Protein AF-A0A6V7JY56-F1 (afdb_monomer_lite)

Foldseek 3Di:
DAFFDDDPDDCPPVQWDADGRPRDIDGPDDDDPVPDDD

Structure (mmCIF, N/CA/C/O backbone):
data_AF-A0A6V7JY56-F1
#
_entry.id   AF-A0A6V7JY56-F1
#
loop_
_atom_site.group_PDB
_atom_site.id
_atom_site.type_symbol
_atom_site.label_atom_id
_atom_site.label_alt_id
_atom_site.label_comp_id
_atom_site.label_asym_id
_atom_site.label_entity_id
_atom_site.label_seq_id
_atom_site.pdbx_PDB_ins_code
_atom_site.Cartn_x
_atom_site.Cartn_y
_atom_site.Cartn_z
_atom_site.occupancy
_atom_site.B_iso_or_equiv
_atom_site.auth_seq_id
_atom_site.auth_comp_id
_atom_site.auth_asym_id
_atom_site.auth_atom_id
_atom_site.pdbx_PDB_model_num
ATOM 1 N N . SER A 1 1 ? -19.525 2.116 14.814 1.00 79.31 1 SER A N 1
ATOM 2 C CA . SER A 1 1 ? -18.814 2.708 13.658 1.00 79.31 1 SER A CA 1
ATOM 3 C C . SER A 1 1 ? -17.851 1.685 13.075 1.00 79.31 1 SER A C 1
ATOM 5 O O . SER A 1 1 ? -17.289 0.930 13.856 1.00 79.31 1 SER A O 1
ATOM 7 N N . ARG A 1 2 ? -17.677 1.606 11.746 1.00 86.50 2 ARG A N 1
ATOM 8 C CA . ARG A 1 2 ? -16.748 0.653 11.098 1.00 86.50 2 ARG A CA 1
ATOM 9 C C . ARG A 1 2 ? -15.519 1.395 10.569 1.00 86.50 2 ARG A C 1
ATOM 11 O O . ARG A 1 2 ? -15.684 2.394 9.874 1.00 86.50 2 ARG A O 1
ATOM 18 N N . ILE A 1 3 ? -14.323 0.908 10.898 1.00 95.69 3 ILE A N 1
ATOM 19 C CA . ILE A 1 3 ? -13.048 1.474 10.432 1.00 95.69 3 ILE A CA 1
ATOM 20 C C . ILE A 1 3 ? -12.837 1.142 8.952 1.00 95.69 3 ILE A C 1
ATOM 22 O O . ILE A 1 3 ? -13.252 0.076 8.487 1.00 95.69 3 ILE A O 1
ATOM 26 N N . ARG A 1 4 ? -12.214 2.069 8.216 1.00 97.12 4 ARG A N 1
ATOM 27 C CA . ARG A 1 4 ? -11.746 1.852 6.847 1.00 97.12 4 ARG A CA 1
ATOM 28 C C . ARG A 1 4 ? -10.267 2.189 6.723 1.00 97.12 4 ARG A C 1
ATOM 30 O O . ARG A 1 4 ? -9.829 3.196 7.266 1.00 97.12 4 ARG A O 1
ATOM 37 N N . TYR A 1 5 ? -9.542 1.343 6.001 1.00 98.06 5 TYR A N 1
ATOM 38 C CA . TYR A 1 5 ? -8.111 1.483 5.743 1.00 98.06 5 TYR A CA 1
ATOM 39 C C . TYR A 1 5 ? -7.858 1.897 4.293 1.00 98.06 5 TYR A C 1
ATOM 41 O O . TYR A 1 5 ? -8.523 1.400 3.382 1.00 98.06 5 TYR A O 1
ATOM 49 N N . GLU A 1 6 ? -6.873 2.767 4.097 1.00 98.19 6 GLU A N 1
ATOM 50 C CA . GLU A 1 6 ? -6.444 3.289 2.801 1.00 98.19 6 GLU A CA 1
ATOM 51 C C . GLU A 1 6 ? -4.926 3.516 2.817 1.00 98.19 6 GLU A C 1
ATOM 53 O O . GLU A 1 6 ? -4.360 3.848 3.860 1.00 98.19 6 GLU A O 1
ATOM 58 N N . ILE A 1 7 ? -4.266 3.328 1.670 1.00 97.88 7 ILE A N 1
ATOM 59 C CA . ILE A 1 7 ? -2.854 3.685 1.500 1.00 97.88 7 ILE A CA 1
ATOM 60 C C . ILE A 1 7 ? -2.800 5.107 0.945 1.00 97.88 7 ILE A C 1
ATOM 62 O O . ILE A 1 7 ? -3.155 5.333 -0.207 1.00 97.88 7 ILE A O 1
ATOM 66 N N . THR A 1 8 ? -2.359 6.060 1.762 1.00 97.81 8 THR A N 1
ATOM 67 C CA . THR A 1 8 ? -2.409 7.491 1.424 1.00 97.81 8 THR A CA 1
ATOM 68 C C . THR A 1 8 ? -1.162 7.998 0.698 1.00 97.81 8 THR A C 1
ATOM 70 O O . THR A 1 8 ? -1.222 9.016 0.014 1.00 97.81 8 THR A O 1
ATOM 73 N N . SER A 1 9 ? -0.021 7.313 0.823 1.00 97.12 9 SER A N 1
ATOM 74 C CA . SER A 1 9 ? 1.233 7.681 0.154 1.00 97.12 9 SER A CA 1
ATOM 75 C C . SER A 1 9 ? 2.192 6.486 0.043 1.00 97.12 9 SER A C 1
ATOM 77 O O . SER A 1 9 ? 1.914 5.398 0.544 1.00 97.12 9 SER A O 1
ATOM 79 N N . GLY A 1 10 ? 3.310 6.653 -0.675 1.00 94.56 10 GLY A N 1
ATOM 80 C CA . GLY A 1 10 ? 4.380 5.645 -0.775 1.00 94.56 10 GLY A CA 1
ATOM 81 C C . GLY A 1 10 ? 4.085 4.430 -1.668 1.00 94.56 10 GLY A C 1
ATOM 82 O O . GLY A 1 10 ? 5.000 3.670 -1.985 1.00 94.56 10 GLY A O 1
ATOM 83 N N . ASN A 1 11 ? 2.847 4.262 -2.143 1.00 94.94 11 ASN A N 1
ATOM 84 C CA . ASN A 1 11 ? 2.443 3.175 -3.039 1.00 94.94 11 ASN A CA 1
ATOM 85 C C . ASN A 1 11 ? 2.827 3.439 -4.503 1.00 94.94 11 ASN A C 1
ATOM 87 O O . ASN A 1 11 ? 1.976 3.571 -5.385 1.00 94.94 11 ASN A O 1
ATOM 91 N N . LEU A 1 12 ? 4.130 3.568 -4.754 1.00 91.19 12 LEU A N 1
ATOM 92 C CA . LEU A 1 12 ? 4.658 3.838 -6.087 1.00 91.19 12 LEU A CA 1
ATOM 93 C C . LEU A 1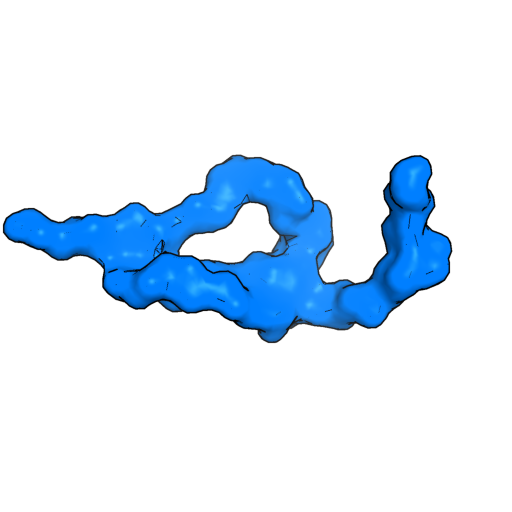 12 ? 4.180 2.771 -7.082 1.00 91.19 12 LEU A C 1
ATOM 95 O O . LEU A 1 12 ? 4.370 1.576 -6.847 1.00 91.19 12 LEU A O 1
ATOM 99 N N . GLY A 1 13 ? 3.571 3.221 -8.180 1.00 91.19 13 GLY A N 1
ATOM 100 C CA . GLY A 1 13 ? 3.061 2.353 -9.243 1.00 91.19 13 GLY A CA 1
ATOM 101 C C . GLY A 1 13 ? 1.863 1.485 -8.848 1.00 91.19 13 GLY A C 1
ATOM 102 O O . GLY A 1 13 ? 1.528 0.573 -9.593 1.00 91.19 13 GLY A O 1
ATOM 103 N N . GLY A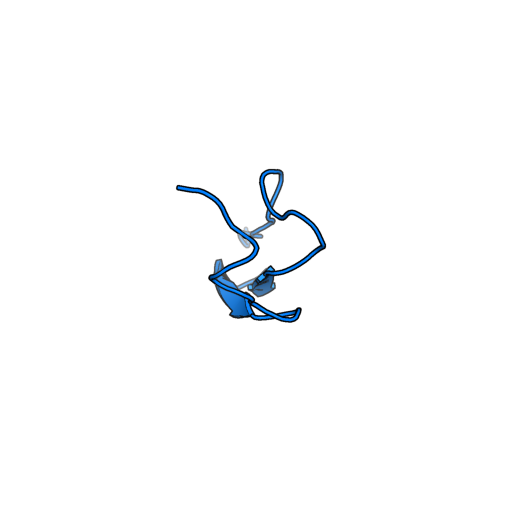 1 14 ? 1.233 1.721 -7.690 1.00 94.69 14 GLY A N 1
ATOM 104 C CA . GLY A 1 14 ? 0.117 0.887 -7.232 1.00 94.69 14 GLY A CA 1
ATOM 105 C C . GLY A 1 14 ? 0.533 -0.542 -6.868 1.00 94.69 14 GLY A C 1
ATOM 106 O O . GLY A 1 14 ? -0.277 -1.459 -6.964 1.00 94.69 14 GLY A O 1
ATOM 107 N N . ALA A 1 15 ? 1.795 -0.741 -6.475 1.00 96.25 15 ALA A N 1
ATOM 108 C CA . ALA A 1 15 ? 2.373 -2.057 -6.206 1.00 96.25 15 ALA A CA 1
ATOM 109 C C . ALA A 1 15 ? 1.614 -2.858 -5.130 1.00 96.25 15 ALA A C 1
ATOM 111 O O . ALA A 1 15 ? 1.562 -4.089 -5.192 1.00 96.25 15 ALA A O 1
ATOM 112 N N . PHE A 1 16 ? 0.998 -2.170 -4.168 1.00 97.94 16 PHE A N 1
ATOM 113 C CA . PHE A 1 16 ? 0.223 -2.771 -3.087 1.00 97.94 16 PHE A CA 1
ATOM 114 C C . PHE A 1 16 ? -1.226 -2.280 -3.082 1.00 97.94 16 PHE A C 1
ATOM 116 O O . PHE A 1 16 ? -1.528 -1.161 -3.491 1.00 97.94 16 PHE A O 1
ATOM 123 N N . ALA A 1 17 ? -2.124 -3.094 -2.539 1.00 98.25 17 ALA A N 1
ATOM 124 C CA . ALA A 1 17 ? -3.488 -2.700 -2.211 1.00 98.25 17 ALA A CA 1
ATOM 125 C C . ALA A 1 17 ? -3.845 -3.134 -0.786 1.00 98.25 17 ALA A C 1
ATOM 127 O O . ALA A 1 17 ? -3.218 -4.027 -0.216 1.00 98.25 17 ALA A O 1
ATOM 128 N N . VAL A 1 18 ? -4.865 -2.497 -0.204 1.00 98.38 18 VAL A N 1
ATOM 129 C CA . VAL A 1 18 ? -5.358 -2.798 1.145 1.00 98.38 18 VAL A CA 1
ATOM 130 C C . VAL A 1 18 ? -6.822 -3.222 1.102 1.00 98.38 18 VAL A C 1
ATOM 132 O O . VAL A 1 18 ? -7.655 -2.589 0.451 1.00 98.38 18 VAL A O 1
ATOM 135 N N . LYS A 1 19 ? -7.171 -4.298 1.814 1.00 98.25 19 LYS A N 1
ATOM 136 C CA . LYS A 1 19 ? -8.577 -4.629 2.071 1.00 98.25 19 LYS A CA 1
ATOM 137 C C . LYS A 1 19 ? -9.152 -3.602 3.041 1.00 98.25 19 LYS A C 1
ATOM 139 O O . LYS A 1 19 ? -8.848 -3.634 4.231 1.00 98.25 19 LYS A O 1
ATOM 144 N N . ASN A 1 20 ? -10.020 -2.726 2.542 1.00 96.88 20 ASN A N 1
ATOM 145 C CA . ASN A 1 20 ? -10.517 -1.573 3.296 1.00 96.88 20 ASN A CA 1
ATOM 146 C C . ASN A 1 20 ? -11.196 -1.918 4.634 1.00 96.88 20 ASN A C 1
ATOM 148 O O . ASN A 1 20 ? -11.201 -1.071 5.516 1.00 96.88 20 ASN A O 1
ATOM 152 N N . MET A 1 21 ? -11.748 -3.124 4.816 1.00 97.19 21 MET A N 1
ATOM 153 C CA . MET A 1 21 ? -12.395 -3.527 6.073 1.00 97.19 21 MET A CA 1
ATOM 154 C C . MET A 1 21 ? -11.453 -4.193 7.077 1.00 97.19 21 MET A C 1
A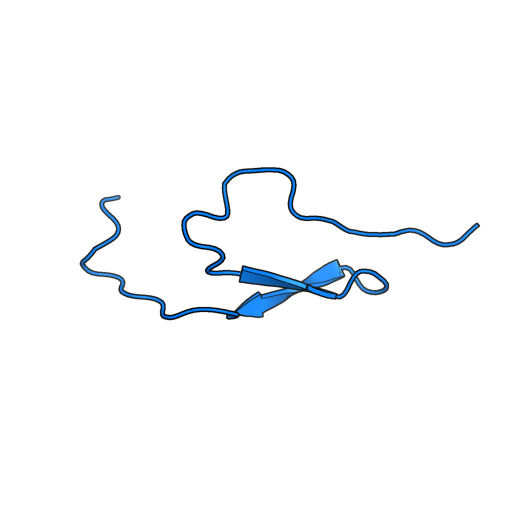TOM 156 O O . MET A 1 21 ? -11.720 -4.130 8.272 1.00 97.19 21 MET A O 1
ATOM 160 N N . THR A 1 22 ? -10.401 -4.872 6.614 1.00 97.19 22 THR A N 1
ATOM 161 C CA . THR A 1 22 ? -9.531 -5.688 7.483 1.00 97.19 22 THR A CA 1
ATOM 162 C C . THR A 1 22 ? -8.131 -5.112 7.641 1.00 97.19 22 THR A C 1
ATOM 164 O O . THR A 1 22 ? -7.393 -5.558 8.510 1.00 97.19 22 THR A O 1
ATOM 167 N N . GLY A 1 23 ? -7.737 -4.171 6.781 1.00 97.38 23 GLY A N 1
ATOM 168 C CA . GLY A 1 23 ? -6.392 -3.601 6.763 1.00 97.38 23 GLY A CA 1
ATOM 169 C C . GLY A 1 23 ? -5.333 -4.531 6.170 1.00 97.38 23 GLY A C 1
ATOM 170 O O . GLY A 1 23 ? -4.166 -4.162 6.118 1.00 97.38 23 GLY A O 1
ATOM 171 N N . ALA A 1 24 ? -5.713 -5.722 5.694 1.00 98.50 24 ALA A N 1
ATOM 172 C CA . ALA A 1 24 ? -4.769 -6.656 5.092 1.00 98.50 24 ALA A CA 1
ATOM 173 C C . ALA A 1 24 ? -4.185 -6.064 3.799 1.00 98.50 24 ALA A C 1
ATOM 175 O O . ALA A 1 24 ? -4.935 -5.766 2.864 1.00 98.50 24 ALA A O 1
ATOM 176 N N . ILE A 1 25 ? -2.861 -5.915 3.761 1.00 98.25 25 ILE A N 1
ATOM 177 C CA . ILE A 1 25 ? -2.109 -5.456 2.592 1.00 98.25 25 ILE A CA 1
ATOM 178 C C . ILE A 1 25 ? -1.733 -6.665 1.737 1.00 98.25 25 ILE A C 1
ATOM 180 O O . ILE A 1 25 ? -1.361 -7.714 2.261 1.00 98.25 25 ILE A O 1
ATOM 184 N N . TYR A 1 26 ? -1.835 -6.520 0.421 1.00 98.25 26 TYR A N 1
ATOM 185 C CA . TYR A 1 26 ? -1.457 -7.546 -0.545 1.00 98.25 26 TYR A CA 1
ATOM 186 C C . TYR A 1 26 ? -0.829 -6.921 -1.791 1.00 98.25 26 TYR A C 1
ATOM 188 O O . TYR A 1 26 ? -0.965 -5.722 -2.044 1.00 98.25 26 TYR A O 1
ATOM 196 N N . VAL A 1 27 ? -0.118 -7.746 -2.557 1.00 97.56 27 VAL A N 1
ATOM 197 C CA . VAL A 1 27 ? 0.529 -7.341 -3.807 1.00 97.56 27 VAL 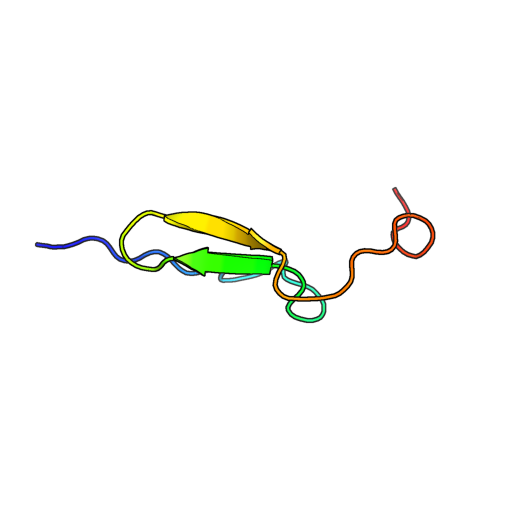A CA 1
ATOM 198 C C . VAL A 1 27 ? -0.534 -7.165 -4.890 1.00 97.56 27 VAL A C 1
ATOM 200 O O . VAL A 1 27 ? -1.316 -8.082 -5.140 1.00 97.56 27 VAL A O 1
ATOM 203 N N . ALA A 1 28 ? -0.569 -5.987 -5.507 1.00 97.50 28 ALA A N 1
ATOM 204 C CA . ALA A 1 28 ? -1.517 -5.628 -6.564 1.00 97.50 28 ALA A CA 1
ATOM 205 C C . ALA A 1 28 ? -0.837 -5.368 -7.919 1.00 97.50 28 ALA A C 1
ATOM 207 O O . ALA A 1 28 ? -1.509 -5.371 -8.947 1.00 97.50 28 ALA A O 1
ATOM 208 N N . GLY A 1 29 ? 0.486 -5.179 -7.924 1.00 92.88 29 GLY A N 1
ATOM 209 C CA . GLY A 1 29 ? 1.304 -5.006 -9.123 1.00 92.88 29 GLY A 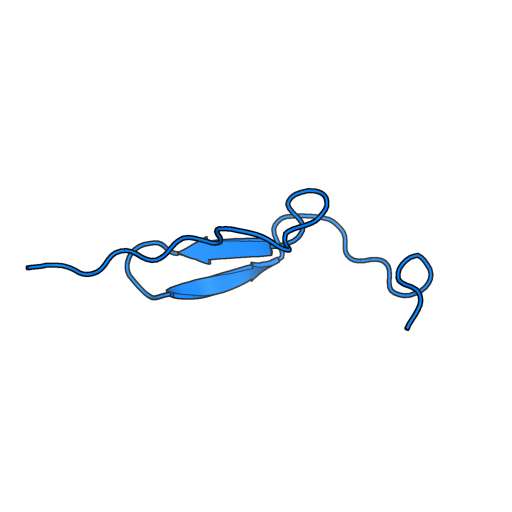CA 1
ATOM 210 C C . GLY A 1 29 ? 2.607 -5.801 -9.051 1.00 92.88 29 GLY A C 1
ATOM 211 O O . GLY A 1 29 ? 2.926 -6.401 -8.027 1.00 92.88 29 GLY A O 1
ATOM 212 N N . ALA A 1 30 ? 3.368 -5.814 -10.147 1.00 91.06 30 ALA A N 1
ATOM 213 C CA . ALA A 1 30 ? 4.653 -6.505 -10.195 1.00 91.06 30 ALA A CA 1
ATOM 214 C C . ALA A 1 30 ? 5.647 -5.909 -9.185 1.00 91.06 30 ALA A C 1
ATOM 216 O O . ALA A 1 30 ? 5.762 -4.688 -9.051 1.00 91.06 30 ALA A O 1
ATOM 217 N N . LEU A 1 31 ? 6.374 -6.787 -8.495 1.00 92.50 31 LEU A N 1
ATOM 218 C CA . LEU A 1 31 ? 7.462 -6.421 -7.597 1.00 92.50 31 LEU A CA 1
ATOM 219 C C . LEU A 1 31 ? 8.773 -6.876 -8.224 1.00 92.50 31 LEU A C 1
ATOM 221 O O . LEU A 1 31 ? 8.959 -8.059 -8.489 1.00 92.50 31 LEU A O 1
ATOM 225 N N . ASP A 1 32 ? 9.657 -5.916 -8.445 1.00 90.00 32 ASP A N 1
ATOM 226 C CA . ASP A 1 32 ? 10.994 -6.115 -8.984 1.00 90.00 32 ASP A CA 1
ATOM 227 C C . ASP A 1 32 ? 11.972 -5.530 -7.955 1.00 90.00 32 ASP A C 1
ATOM 229 O O . ASP A 1 32 ? 11.872 -4.352 -7.587 1.00 90.00 32 ASP A O 1
ATOM 233 N N . TYR A 1 33 ? 12.845 -6.381 -7.414 1.00 89.62 33 TYR A N 1
ATOM 234 C CA . TYR A 1 33 ? 13.762 -6.006 -6.340 1.00 89.62 33 TYR A CA 1
ATOM 235 C C . TYR A 1 33 ? 14.897 -5.135 -6.878 1.00 89.62 33 TYR A C 1
ATOM 237 O O . TYR A 1 33 ? 15.288 -4.148 -6.256 1.00 89.62 33 TYR A O 1
ATOM 245 N N . GLU A 1 34 ? 15.382 -5.466 -8.066 1.00 91.12 34 GLU A N 1
ATOM 246 C CA . GLU A 1 34 ? 16.492 -4.828 -8.752 1.00 91.12 34 GLU A CA 1
ATOM 247 C C . GLU A 1 34 ? 16.175 -3.374 -9.131 1.00 91.12 34 GLU A C 1
ATOM 249 O O . GLU A 1 34 ? 17.059 -2.512 -9.118 1.00 91.12 34 GLU A O 1
ATOM 254 N N . THR A 1 35 ? 14.908 -3.067 -9.417 1.00 85.50 35 THR A N 1
ATOM 255 C CA . THR A 1 35 ? 14.461 -1.696 -9.728 1.00 85.50 35 THR A CA 1
ATOM 256 C C . THR A 1 35 ? 14.343 -0.787 -8.504 1.00 85.50 35 THR A C 1
ATOM 258 O O . THR A 1 35 ? 14.319 0.442 -8.643 1.00 85.50 35 THR A O 1
ATOM 261 N N . ARG A 1 36 ? 14.282 -1.347 -7.290 1.00 79.19 36 ARG A N 1
ATOM 262 C CA . ARG A 1 36 ? 14.165 -0.588 -6.039 1.00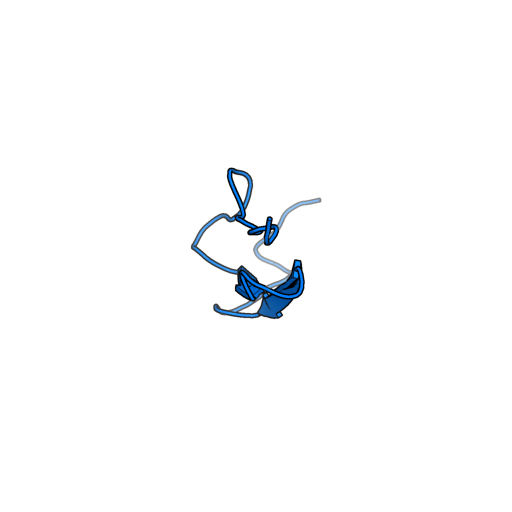 79.19 36 ARG A CA 1
ATOM 263 C C . ARG A 1 36 ? 15.547 -0.450 -5.407 1.00 79.19 36 ARG A C 1
ATOM 265 O O . ARG A 1 36 ? 16.050 -1.358 -4.755 1.00 79.19 36 ARG A O 1
ATOM 272 N N . LYS A 1 37 ? 16.162 0.724 -5.561 1.00 72.81 37 LYS A N 1
ATOM 273 C CA . LYS A 1 37 ? 17.394 1.044 -4.825 1.00 72.81 37 LYS A CA 1
ATOM 274 C C . LYS A 1 37 ? 17.095 1.158 -3.326 1.00 72.81 37 LYS A C 1
ATOM 276 O O . LYS A 1 37 ? 16.066 1.719 -2.951 1.00 72.81 37 LYS A O 1
ATOM 281 N N . ARG A 1 38 ? 17.994 0.606 -2.508 1.00 65.38 38 ARG A N 1
ATOM 282 C CA . ARG A 1 38 ? 17.967 0.716 -1.043 1.00 65.38 38 ARG A CA 1
ATOM 283 C C . ARG A 1 38 ? 18.290 2.133 -0.586 1.00 65.38 38 ARG A C 1
ATOM 285 O O . ARG A 1 38 ? 19.187 2.745 -1.209 1.00 65.38 38 ARG A O 1
#

Sequence (38 aa):
SRIRYEITSGNLGGAFAVKNMTGAIYVAGALDYETRKR

Organism: NCBI:txid1563983

pLDDT: mean 92.95, std 7.52, range [65.38, 98.5]

InterPro domains:
  IPR002126 Cadherin-like [PF00028] (1-37)
  IPR015919 Cadherin-like superfamily [SSF49313] (3-37)

Radius of gyration: 12.15 Å; chains: 1; bounding box: 37×15×24 Å

Secondary structure (DSSP, 8-state):
--------S--GGG-EEE-TTT--EEE-S---STTS--